Protein AF-A0A956W3Y5-F1 (afdb_monomer_lite)

Secondary structure (DSSP, 8-state):
------PPPP-HHHHHHHHHHHHHHHTT-HHHHHHHHHHHHHHHHHTHHHHHHHHHHS-TTHHHHHHHHHHHHHHHHHTTSS-HHHHHHHHHHHHHHHTTTSTTTHHHHHHHHHHHTT-----

Sequence (123 aa):
MKWFRRKPRITDEIYGRLLTSFGRVVDADPFIAGPAEALAERVESELAAHAEAIDRVMYAGSARYHLKLLAGSWLQAAEGTVPTTTAEVFEEALVWKFEPLARGSSELSHRLSALARGEVRKE

Structure (mmCIF, N/CA/C/O backbone):
data_AF-A0A956W3Y5-F1
#
_entry.id   AF-A0A956W3Y5-F1
#
loop_
_atom_site.group_PDB
_atom_site.id
_atom_site.type_symbol
_atom_site.label_atom_id
_atom_site.label_alt_id
_atom_site.label_comp_id
_atom_site.label_asym_id
_atom_site.label_entity_id
_atom_site.label_seq_id
_atom_site.pdbx_PDB_ins_code
_atom_site.Cartn_x
_atom_site.Cartn_y
_atom_site.Cartn_z
_atom_site.occupancy
_atom_site.B_iso_or_equiv
_atom_site.auth_seq_id
_atom_site.auth_comp_id
_atom_site.auth_asym_id
_atom_site.auth_atom_id
_atom_site.pdbx_PDB_model_num
ATOM 1 N N . MET A 1 1 ? 2.472 30.924 9.099 1.00 33.66 1 MET A N 1
ATOM 2 C CA . MET A 1 1 ? 3.221 30.591 7.865 1.00 33.66 1 MET A CA 1
ATOM 3 C C . MET A 1 1 ? 3.889 29.235 8.060 1.00 33.66 1 MET A C 1
ATOM 5 O O . MET A 1 1 ? 4.881 29.164 8.773 1.00 33.66 1 MET A O 1
ATOM 9 N N . LYS A 1 2 ? 3.316 28.144 7.530 1.00 39.72 2 LYS A N 1
ATOM 10 C CA . LYS A 1 2 ? 3.940 26.810 7.599 1.00 39.72 2 LYS A CA 1
ATOM 11 C C . LYS A 1 2 ? 5.114 26.800 6.622 1.00 39.72 2 LYS A C 1
ATOM 13 O O . LYS A 1 2 ? 4.916 26.688 5.419 1.00 39.72 2 LYS A O 1
ATOM 18 N N . TRP A 1 3 ? 6.314 27.018 7.152 1.00 46.31 3 TRP A N 1
ATOM 19 C CA . TRP A 1 3 ? 7.560 26.916 6.404 1.00 46.31 3 TRP A CA 1
ATOM 20 C C . TRP A 1 3 ? 7.622 25.562 5.707 1.00 46.31 3 TRP A C 1
ATOM 22 O O . TRP A 1 3 ? 7.262 24.546 6.299 1.00 46.31 3 TRP A O 1
ATOM 32 N N . PHE A 1 4 ? 8.052 25.593 4.449 1.00 50.97 4 PHE A N 1
ATOM 33 C CA . PHE A 1 4 ? 8.294 24.466 3.561 1.00 50.97 4 PHE A CA 1
ATOM 34 C C . PHE A 1 4 ? 9.062 23.345 4.271 1.00 50.97 4 PHE A C 1
ATOM 36 O O . PHE A 1 4 ? 10.289 23.264 4.218 1.00 50.97 4 PHE A O 1
ATOM 43 N N . ARG A 1 5 ? 8.335 22.454 4.947 1.00 46.22 5 ARG A N 1
ATOM 44 C CA . ARG A 1 5 ? 8.864 21.188 5.436 1.00 46.22 5 ARG A CA 1
ATOM 45 C C . ARG A 1 5 ? 9.104 20.368 4.173 1.00 46.22 5 ARG A C 1
ATOM 47 O O . ARG A 1 5 ? 8.173 19.769 3.645 1.00 46.22 5 ARG A O 1
ATOM 54 N N . ARG A 1 6 ? 10.323 20.430 3.619 1.00 53.41 6 ARG A N 1
ATOM 55 C CA . ARG A 1 6 ? 10.760 19.491 2.578 1.00 53.41 6 ARG A CA 1
ATOM 56 C C . ARG A 1 6 ? 10.433 18.103 3.116 1.00 53.41 6 ARG A C 1
ATOM 58 O O . ARG A 1 6 ? 10.984 17.724 4.151 1.00 53.41 6 ARG A O 1
ATOM 65 N N . LYS A 1 7 ? 9.498 17.397 2.471 1.00 53.47 7 LYS A N 1
ATOM 66 C CA . LYS A 1 7 ? 9.240 15.994 2.797 1.00 53.47 7 LYS A CA 1
ATOM 67 C C . LYS A 1 7 ? 10.599 15.282 2.741 1.00 53.47 7 LYS A C 1
ATOM 69 O O . LYS A 1 7 ? 11.337 15.512 1.773 1.00 53.47 7 LYS A O 1
ATOM 74 N N . PRO A 1 8 ? 11.004 14.547 3.791 1.00 62.25 8 PRO A N 1
ATOM 75 C CA . PRO A 1 8 ? 12.259 13.814 3.755 1.00 62.25 8 PRO A CA 1
ATOM 76 C C . PRO A 1 8 ? 12.248 12.924 2.512 1.00 62.25 8 PRO A C 1
ATOM 78 O O . PRO A 1 8 ? 11.268 12.232 2.250 1.00 62.25 8 PRO A O 1
ATOM 81 N N . ARG A 1 9 ? 13.305 13.012 1.701 1.00 83.50 9 ARG A N 1
ATOM 82 C CA . ARG A 1 9 ? 13.426 12.208 0.483 1.00 83.50 9 ARG A CA 1
ATOM 83 C C . ARG A 1 9 ? 13.428 10.737 0.898 1.00 83.50 9 ARG A C 1
ATOM 85 O O . ARG A 1 9 ? 14.228 10.374 1.756 1.00 83.50 9 ARG A O 1
ATOM 92 N N . ILE A 1 10 ? 12.553 9.920 0.312 1.00 91.00 10 ILE A N 1
ATOM 93 C CA . ILE A 1 10 ? 12.555 8.474 0.558 1.00 91.00 10 ILE A CA 1
ATOM 94 C C . ILE A 1 10 ? 13.919 7.901 0.139 1.00 91.00 10 ILE A C 1
ATOM 96 O O . ILE A 1 10 ? 14.459 8.252 -0.914 1.00 91.00 10 ILE A O 1
ATOM 100 N N . THR A 1 11 ? 14.483 7.058 1.001 1.00 92.44 11 THR A N 1
ATOM 101 C CA . THR A 1 11 ? 15.729 6.305 0.800 1.00 92.44 11 THR A CA 1
ATOM 102 C C . THR A 1 11 ? 15.470 4.825 1.069 1.00 92.44 11 THR A C 1
ATOM 104 O O . THR A 1 11 ? 14.476 4.494 1.718 1.00 92.44 11 THR A O 1
ATOM 107 N N . ASP A 1 12 ? 16.376 3.933 0.653 1.00 91.75 12 ASP A N 1
ATOM 108 C CA . ASP A 1 12 ? 16.258 2.500 0.969 1.00 91.75 12 ASP A CA 1
ATOM 109 C C . ASP A 1 12 ? 16.189 2.239 2.485 1.00 91.75 12 ASP A C 1
ATOM 111 O O . ASP A 1 12 ? 15.444 1.369 2.928 1.00 91.75 12 ASP A O 1
ATOM 115 N N . GLU A 1 13 ? 16.903 3.025 3.299 1.00 93.56 13 GLU A N 1
ATOM 116 C CA . GLU A 1 13 ? 16.853 2.922 4.764 1.00 93.56 13 GLU A CA 1
ATOM 117 C C . GLU A 1 13 ? 15.474 3.304 5.320 1.00 93.56 13 GLU A C 1
ATOM 119 O O . GLU A 1 13 ? 14.914 2.581 6.148 1.00 93.56 13 GLU A O 1
ATOM 124 N N . ILE A 1 14 ? 14.905 4.427 4.863 1.00 92.62 14 ILE A N 1
ATOM 125 C CA . ILE A 1 14 ? 13.564 4.868 5.277 1.00 92.62 14 ILE A CA 1
ATOM 126 C C . ILE A 1 14 ? 12.524 3.840 4.832 1.00 92.62 14 ILE A C 1
ATOM 128 O O . ILE A 1 14 ? 11.679 3.439 5.629 1.00 92.62 14 ILE A O 1
ATOM 132 N N . TYR A 1 15 ? 12.625 3.373 3.590 1.00 93.62 15 TYR A N 1
ATOM 133 C CA . TYR A 1 15 ? 11.749 2.354 3.035 1.00 93.62 15 TYR A CA 1
ATOM 134 C C . TYR A 1 15 ? 11.802 1.055 3.849 1.00 93.62 15 TYR A C 1
ATOM 136 O O . TYR A 1 15 ? 10.772 0.585 4.327 1.00 93.62 15 TYR A O 1
ATOM 144 N N . GLY A 1 16 ? 12.997 0.519 4.112 1.00 94.06 16 GLY A N 1
ATOM 145 C CA . GLY A 1 16 ? 13.169 -0.698 4.909 1.00 94.06 16 GLY A CA 1
ATOM 146 C C . GLY A 1 16 ? 12.626 -0.567 6.337 1.00 94.06 16 GLY A C 1
ATOM 147 O O . GLY A 1 16 ? 12.028 -1.509 6.868 1.00 94.06 16 GLY A O 1
ATOM 148 N N . ARG A 1 17 ? 12.760 0.616 6.956 1.00 93.75 17 ARG A N 1
ATOM 149 C CA . ARG A 1 17 ? 12.148 0.902 8.265 1.00 93.75 17 ARG A CA 1
ATOM 150 C C . ARG A 1 17 ? 10.626 0.911 8.209 1.00 93.75 17 ARG A C 1
ATOM 152 O O . ARG A 1 17 ? 10.011 0.350 9.116 1.00 93.75 17 ARG A O 1
ATOM 159 N N . LEU A 1 18 ? 10.025 1.510 7.180 1.00 92.31 18 LEU A N 1
ATOM 160 C CA . LEU A 1 18 ? 8.571 1.493 6.985 1.00 92.31 18 LEU A CA 1
ATOM 161 C C . LEU A 1 18 ? 8.060 0.056 6.836 1.00 92.31 18 LEU A C 1
ATOM 163 O O . LEU A 1 18 ? 7.169 -0.336 7.585 1.00 92.31 18 LEU A O 1
ATOM 167 N N . LEU A 1 19 ? 8.691 -0.757 5.979 1.00 93.75 19 LEU A N 1
ATOM 168 C CA . LEU A 1 19 ? 8.325 -2.168 5.806 1.00 93.75 19 LEU A CA 1
ATOM 169 C C . LEU A 1 19 ? 8.404 -2.960 7.106 1.00 93.75 19 LEU A C 1
ATOM 171 O O . LEU A 1 19 ? 7.491 -3.707 7.432 1.00 93.75 19 LEU A O 1
ATOM 175 N N . THR A 1 20 ? 9.483 -2.785 7.868 1.00 92.38 20 THR A N 1
ATOM 176 C CA . THR A 1 20 ? 9.676 -3.533 9.117 1.00 92.38 20 THR A CA 1
ATOM 177 C C . THR A 1 20 ? 8.673 -3.100 10.184 1.00 92.38 20 THR A C 1
ATOM 179 O O . THR A 1 20 ? 8.143 -3.935 10.916 1.00 92.38 20 THR A O 1
ATOM 182 N N . SER A 1 21 ? 8.424 -1.793 10.293 1.00 88.50 21 SER A N 1
ATOM 183 C CA . SER A 1 21 ? 7.552 -1.239 11.332 1.00 88.50 21 SER A CA 1
ATOM 184 C C . SER A 1 21 ? 6.097 -1.605 11.064 1.00 88.50 21 SER A C 1
ATOM 186 O O . SER A 1 21 ? 5.426 -2.105 11.960 1.00 88.50 21 SER A O 1
ATOM 188 N N . PHE A 1 22 ? 5.634 -1.429 9.824 1.00 88.25 22 PHE A N 1
ATOM 189 C CA . PHE A 1 22 ? 4.284 -1.824 9.442 1.00 88.25 22 PHE A CA 1
ATOM 190 C C . PHE A 1 22 ? 4.119 -3.334 9.363 1.00 88.25 22 PHE A C 1
ATOM 192 O O . PHE A 1 22 ? 3.106 -3.817 9.841 1.00 88.25 22 PHE A O 1
ATOM 199 N N . GLY A 1 23 ? 5.106 -4.086 8.867 1.00 86.19 23 GLY A N 1
ATOM 200 C CA . GLY A 1 23 ? 5.054 -5.551 8.843 1.00 86.19 23 GLY A CA 1
ATOM 201 C C . GLY A 1 23 ? 4.778 -6.140 10.221 1.00 86.19 23 GLY A C 1
ATOM 202 O O . GLY A 1 23 ? 3.834 -6.901 10.391 1.00 86.19 23 GLY A O 1
ATOM 203 N N . ARG A 1 24 ? 5.510 -5.689 11.250 1.00 89.50 24 ARG A N 1
ATOM 204 C CA . ARG A 1 24 ? 5.284 -6.152 12.630 1.00 89.50 24 ARG A CA 1
ATOM 205 C C . ARG A 1 24 ? 3.882 -5.868 13.158 1.00 89.50 24 ARG A C 1
ATOM 207 O O . ARG A 1 24 ? 3.386 -6.660 13.945 1.00 89.50 24 ARG A O 1
ATOM 214 N N . VAL A 1 25 ? 3.289 -4.732 12.798 1.00 87.69 25 VAL A N 1
ATOM 215 C CA . VAL A 1 25 ? 1.978 -4.330 13.327 1.00 87.69 25 VAL A CA 1
ATOM 216 C C . VAL A 1 25 ? 0.849 -4.969 12.526 1.00 87.69 25 VAL A C 1
ATOM 218 O O . VAL A 1 25 ? -0.052 -5.562 13.106 1.00 87.69 25 VAL A O 1
ATOM 221 N N . VAL A 1 26 ? 0.929 -4.895 11.197 1.00 89.06 26 VAL A N 1
ATOM 222 C CA . VAL A 1 26 ? -0.078 -5.433 10.277 1.00 89.06 26 VAL A CA 1
ATOM 223 C C . VAL A 1 26 ? -0.192 -6.944 10.420 1.00 89.06 26 VAL A C 1
ATOM 225 O O . VAL A 1 26 ? -1.307 -7.442 10.473 1.00 89.06 26 VAL A O 1
ATOM 228 N N . ASP A 1 27 ? 0.922 -7.672 10.531 1.00 90.31 27 ASP A N 1
ATOM 229 C CA . ASP A 1 27 ? 0.877 -9.134 10.651 1.00 90.31 27 ASP A CA 1
ATOM 230 C C . ASP A 1 27 ? 0.494 -9.620 12.059 1.00 90.31 27 ASP A C 1
ATOM 232 O O . ASP A 1 27 ? 0.102 -10.775 12.219 1.00 90.31 27 ASP A O 1
ATOM 236 N N . ALA A 1 28 ? 0.602 -8.766 13.083 1.00 90.31 28 ALA A N 1
ATOM 237 C CA . ALA A 1 28 ? 0.278 -9.134 14.461 1.00 90.31 28 ALA A CA 1
ATOM 238 C C . ALA A 1 28 ? -1.219 -9.038 14.787 1.00 90.31 28 ALA A C 1
ATOM 240 O O . ALA A 1 28 ? -1.673 -9.727 15.700 1.00 90.31 28 ALA A O 1
ATOM 241 N N . ASP A 1 29 ? -1.975 -8.202 14.070 1.00 91.06 29 ASP A N 1
ATOM 242 C CA . ASP A 1 29 ? -3.411 -8.019 14.284 1.00 91.06 29 ASP A CA 1
ATOM 243 C C . ASP A 1 29 ? -4.229 -8.711 13.176 1.00 91.06 29 ASP A C 1
ATOM 245 O O . ASP A 1 29 ? -4.268 -8.213 12.048 1.00 91.06 29 ASP A O 1
ATOM 249 N N . PRO A 1 30 ? -4.929 -9.829 13.461 1.00 91.44 30 PRO A N 1
ATOM 250 C CA . PRO A 1 30 ? -5.754 -10.525 12.473 1.00 91.44 30 PRO A CA 1
ATOM 251 C C . PRO A 1 30 ? -6.872 -9.669 11.863 1.00 91.44 30 PRO A C 1
ATOM 253 O O . PRO A 1 30 ? -7.258 -9.912 10.716 1.00 91.44 30 PRO A O 1
ATOM 256 N N . PHE A 1 31 ? -7.383 -8.675 12.598 1.00 91.62 31 PHE A N 1
ATOM 257 C CA . PHE A 1 31 ? -8.426 -7.766 12.113 1.00 91.62 31 PHE A CA 1
ATOM 258 C C . PHE A 1 31 ? -7.886 -6.738 11.118 1.00 91.62 31 PHE A C 1
ATOM 260 O O . PHE A 1 31 ? -8.657 -6.202 10.328 1.00 91.62 31 PHE A O 1
ATOM 267 N N . ILE A 1 32 ? -6.568 -6.530 11.089 1.00 94.56 32 ILE A N 1
ATOM 268 C CA . ILE A 1 32 ? -5.890 -5.730 10.069 1.00 94.56 32 ILE A CA 1
ATOM 269 C C . ILE A 1 32 ? -5.341 -6.631 8.961 1.00 94.56 32 ILE A C 1
ATOM 271 O O . ILE A 1 32 ? -5.576 -6.363 7.784 1.00 94.56 32 ILE A O 1
ATOM 275 N N . ALA A 1 33 ? -4.649 -7.717 9.315 1.00 94.88 33 ALA A N 1
ATOM 276 C CA . ALA A 1 33 ? -3.956 -8.599 8.380 1.00 94.88 33 ALA A CA 1
ATOM 277 C C . ALA A 1 33 ? -4.887 -9.179 7.308 1.00 94.88 33 ALA A C 1
ATOM 279 O O . ALA A 1 33 ? -4.550 -9.143 6.127 1.00 94.88 33 ALA A O 1
ATOM 280 N N . GLY A 1 34 ? -6.048 -9.708 7.714 1.00 96.56 34 GLY A N 1
ATOM 281 C CA . GLY A 1 34 ? -7.002 -10.345 6.804 1.00 96.56 34 GLY A CA 1
ATOM 282 C C . GLY A 1 34 ? -7.594 -9.366 5.784 1.00 96.56 34 GLY A C 1
ATOM 283 O O . GLY A 1 34 ? -7.465 -9.597 4.581 1.00 96.56 34 GLY A O 1
ATOM 284 N N . PRO A 1 35 ? -8.205 -8.249 6.222 1.00 96.56 35 PRO A N 1
ATOM 285 C CA . PRO A 1 35 ? -8.725 -7.236 5.304 1.00 96.56 35 PRO A CA 1
ATOM 286 C C . PRO A 1 35 ? -7.643 -6.586 4.434 1.00 96.56 35 PRO A C 1
ATOM 288 O O . PRO A 1 35 ? -7.889 -6.313 3.259 1.00 96.56 35 PRO A O 1
ATOM 291 N N . ALA A 1 36 ? -6.440 -6.373 4.978 1.00 97.62 36 ALA A N 1
ATOM 292 C CA . ALA A 1 36 ? -5.310 -5.849 4.218 1.00 97.62 36 ALA A CA 1
ATOM 293 C C . ALA A 1 36 ? -4.879 -6.800 3.093 1.00 97.62 36 ALA A C 1
ATOM 295 O O . ALA A 1 36 ? -4.633 -6.347 1.976 1.00 97.62 36 ALA A O 1
ATOM 296 N N . GLU A 1 37 ? -4.829 -8.106 3.373 1.00 98.19 37 GLU A N 1
ATOM 297 C CA . GLU A 1 37 ? -4.532 -9.137 2.375 1.00 98.19 37 GLU A CA 1
ATOM 298 C C . GLU A 1 37 ? -5.593 -9.141 1.275 1.00 98.19 37 GLU A C 1
ATOM 300 O O . GLU A 1 37 ? -5.259 -9.009 0.102 1.00 98.19 37 GLU A O 1
ATOM 305 N N . ALA A 1 38 ? -6.875 -9.187 1.646 1.00 98.00 38 ALA A N 1
ATOM 306 C CA . ALA A 1 38 ? -7.973 -9.207 0.682 1.00 98.00 38 ALA A CA 1
ATOM 307 C C . ALA A 1 38 ? -7.964 -7.975 -0.242 1.00 98.00 38 ALA A C 1
ATOM 309 O O . ALA A 1 38 ? -8.236 -8.077 -1.442 1.00 98.00 38 ALA A O 1
ATOM 310 N N . LEU A 1 39 ? -7.630 -6.796 0.297 1.00 97.81 39 LEU A N 1
ATOM 311 C CA . LEU A 1 39 ? -7.503 -5.584 -0.506 1.00 97.81 39 LEU A CA 1
ATOM 312 C C . LEU A 1 39 ? -6.285 -5.637 -1.440 1.00 97.81 39 LEU A C 1
ATOM 314 O O . LEU A 1 39 ? -6.389 -5.240 -2.603 1.00 97.81 39 LEU A O 1
ATOM 318 N N . ALA A 1 40 ? -5.149 -6.138 -0.954 1.00 98.38 40 ALA A N 1
ATOM 319 C CA . ALA A 1 40 ? -3.946 -6.307 -1.760 1.00 98.38 40 ALA A CA 1
ATOM 320 C C . ALA A 1 40 ? -4.162 -7.303 -2.908 1.00 98.38 40 ALA A C 1
ATOM 322 O O . ALA A 1 40 ? -3.825 -6.987 -4.047 1.00 98.38 40 ALA A O 1
ATOM 323 N N . GLU A 1 41 ? -4.788 -8.451 -2.636 1.00 98.50 41 GLU A N 1
ATOM 324 C CA . GLU A 1 41 ? -5.149 -9.459 -3.642 1.00 98.50 41 GLU A CA 1
ATOM 325 C C . GLU A 1 41 ? -6.077 -8.885 -4.712 1.00 98.50 41 GLU A C 1
ATOM 327 O O . GLU A 1 41 ? -5.878 -9.114 -5.907 1.00 98.50 41 GLU A O 1
ATOM 332 N N . ARG A 1 42 ? -7.067 -8.079 -4.308 1.00 98.19 42 ARG A N 1
ATOM 333 C CA . ARG A 1 42 ? -7.943 -7.395 -5.260 1.00 98.19 42 ARG A CA 1
ATOM 334 C C . ARG A 1 42 ? -7.144 -6.499 -6.204 1.00 98.19 42 ARG A C 1
ATOM 336 O O . ARG A 1 42 ? -7.312 -6.605 -7.415 1.00 98.19 42 ARG A O 1
ATOM 343 N N . VAL A 1 43 ? -6.289 -5.626 -5.675 1.00 98.25 43 VAL A N 1
ATOM 344 C CA . VAL A 1 43 ? -5.504 -4.685 -6.494 1.00 98.25 43 VAL A CA 1
ATOM 345 C C . VAL A 1 43 ? -4.517 -5.418 -7.393 1.00 98.25 43 VAL A C 1
ATOM 347 O O . VAL A 1 43 ? -4.388 -5.074 -8.567 1.00 98.25 43 VAL A O 1
ATOM 350 N N . GLU A 1 44 ? -3.856 -6.446 -6.867 1.00 98.19 44 GLU A N 1
ATOM 351 C CA . GLU A 1 44 ? -2.987 -7.313 -7.653 1.00 98.19 44 GLU A CA 1
ATOM 352 C C . GLU A 1 44 ? -3.757 -7.945 -8.817 1.00 98.19 44 GLU A C 1
ATOM 354 O O . GLU A 1 44 ? -3.278 -7.901 -9.944 1.00 98.19 44 GLU A O 1
ATOM 359 N N . SER A 1 45 ? -4.973 -8.450 -8.588 1.00 97.94 45 SER A N 1
ATOM 360 C CA . SER A 1 45 ? -5.796 -9.027 -9.658 1.00 97.94 45 SER A CA 1
ATOM 361 C C . SER A 1 45 ? -6.232 -7.996 -10.710 1.00 97.94 45 SER A C 1
ATOM 363 O O . SER A 1 45 ? -6.237 -8.302 -11.901 1.00 97.94 45 SER A O 1
ATOM 365 N N . GLU A 1 46 ? -6.546 -6.760 -10.298 1.00 98.06 46 GLU A N 1
ATOM 366 C CA . GLU A 1 46 ? -6.927 -5.664 -11.203 1.00 98.06 46 GLU A CA 1
ATOM 367 C C . GLU A 1 46 ? -5.743 -5.208 -12.080 1.00 98.06 46 GLU A C 1
ATOM 369 O O . GLU A 1 46 ? -5.940 -4.736 -13.201 1.00 98.06 46 GLU A O 1
ATOM 374 N N . LEU A 1 47 ? -4.509 -5.351 -11.586 1.00 97.62 47 LEU A N 1
ATOM 375 C CA . LEU A 1 47 ? -3.287 -4.822 -12.199 1.00 97.62 47 LEU A CA 1
ATOM 376 C C . LEU A 1 47 ? -2.183 -5.889 -12.316 1.00 97.62 47 LEU A C 1
ATOM 378 O O . LEU A 1 47 ? -0.998 -5.571 -12.178 1.00 97.62 47 LEU A O 1
ATOM 382 N N . ALA A 1 48 ? -2.559 -7.136 -12.618 1.00 97.81 48 ALA A N 1
ATOM 383 C CA . ALA A 1 48 ? -1.678 -8.309 -12.544 1.00 97.81 48 ALA A CA 1
ATOM 384 C C . ALA A 1 48 ? -0.348 -8.129 -13.289 1.00 97.81 48 ALA A C 1
ATOM 386 O O . ALA A 1 48 ? 0.714 -8.408 -12.743 1.00 97.81 48 ALA A O 1
ATOM 387 N N . ALA A 1 49 ? -0.378 -7.553 -14.494 1.00 97.56 49 ALA A N 1
ATOM 388 C CA . ALA A 1 49 ? 0.830 -7.314 -15.285 1.00 97.56 49 ALA A CA 1
ATOM 389 C C . ALA A 1 49 ? 1.864 -6.419 -14.570 1.00 97.56 49 ALA A C 1
ATOM 391 O O . ALA A 1 49 ? 3.070 -6.630 -14.719 1.00 97.56 49 ALA A O 1
ATOM 392 N N . HIS A 1 50 ? 1.410 -5.431 -13.789 1.00 97.62 50 HIS A N 1
ATOM 393 C CA . HIS A 1 50 ? 2.295 -4.565 -13.008 1.00 97.62 50 HIS A CA 1
ATOM 394 C C . HIS A 1 50 ? 2.867 -5.315 -11.805 1.00 97.62 50 HIS A C 1
ATOM 396 O O . HIS A 1 50 ? 4.064 -5.215 -11.544 1.00 97.62 50 HIS A O 1
ATOM 402 N N . ALA A 1 51 ? 2.036 -6.089 -11.103 1.00 97.75 51 ALA A N 1
ATOM 403 C CA . ALA A 1 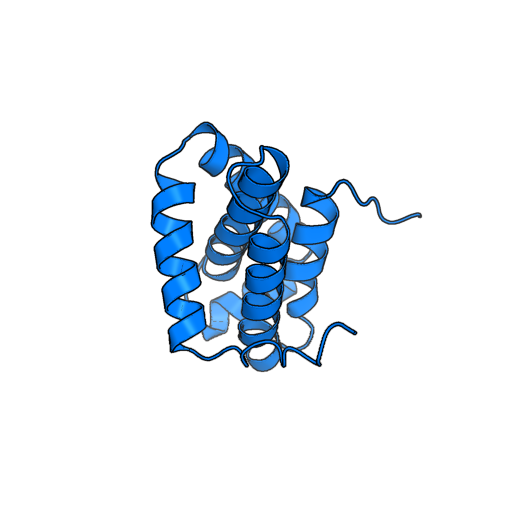51 ? 2.472 -6.885 -9.961 1.00 97.75 51 ALA A CA 1
ATOM 404 C C . ALA A 1 51 ? 3.504 -7.948 -10.371 1.00 97.75 51 ALA A C 1
ATOM 406 O O . ALA A 1 51 ? 4.584 -8.022 -9.789 1.00 97.75 51 ALA A O 1
ATOM 407 N N . GLU A 1 52 ? 3.239 -8.680 -11.455 1.00 98.00 52 GLU A N 1
ATOM 408 C CA . GLU A 1 52 ? 4.176 -9.650 -12.027 1.00 98.00 52 GLU A CA 1
ATOM 409 C C . GLU A 1 52 ? 5.500 -9.002 -12.450 1.00 98.00 52 GLU A C 1
ATOM 411 O O . GLU A 1 52 ? 6.566 -9.603 -12.313 1.00 98.00 52 GLU A O 1
ATOM 416 N N . ALA A 1 53 ? 5.462 -7.779 -12.987 1.00 97.69 53 ALA A N 1
ATOM 417 C CA . ALA A 1 53 ? 6.675 -7.067 -13.369 1.00 97.69 53 ALA A CA 1
ATOM 418 C C . ALA A 1 53 ? 7.553 -6.733 -12.156 1.00 97.69 53 ALA A C 1
ATOM 420 O O . ALA A 1 53 ? 8.771 -6.884 -12.244 1.00 97.69 53 ALA A O 1
ATOM 421 N N . ILE A 1 54 ? 6.948 -6.340 -11.033 1.00 98.12 54 ILE A N 1
ATOM 422 C CA . ILE A 1 54 ? 7.660 -6.118 -9.770 1.00 98.12 54 ILE A CA 1
ATOM 423 C C . ILE A 1 54 ? 8.242 -7.432 -9.240 1.00 98.12 54 ILE A C 1
ATOM 425 O O . ILE A 1 54 ? 9.438 -7.499 -8.947 1.00 98.12 54 ILE A O 1
ATOM 429 N N . ASP A 1 55 ? 7.439 -8.493 -9.199 1.00 98.00 55 ASP A N 1
ATOM 430 C CA . ASP A 1 55 ? 7.856 -9.800 -8.682 1.00 98.00 55 ASP A CA 1
ATOM 431 C C . ASP A 1 55 ? 9.005 -10.426 -9.473 1.00 98.00 55 ASP A C 1
ATOM 433 O O . ASP A 1 55 ? 9.893 -11.044 -8.885 1.00 98.00 55 ASP A O 1
ATOM 437 N N . ARG A 1 56 ? 9.041 -10.221 -10.798 1.00 97.44 56 ARG A N 1
ATOM 438 C CA . ARG A 1 56 ? 10.158 -10.663 -11.651 1.00 97.44 56 ARG A CA 1
ATOM 439 C C . ARG A 1 56 ? 11.491 -10.010 -11.286 1.00 97.44 56 ARG A C 1
ATOM 441 O O . ARG A 1 56 ? 12.533 -10.619 -11.508 1.00 97.44 56 ARG A O 1
ATOM 448 N N . VAL A 1 57 ? 11.467 -8.772 -10.794 1.00 96.69 57 VAL A N 1
ATOM 449 C CA . VAL A 1 57 ? 12.679 -8.007 -10.454 1.00 96.69 57 VAL A CA 1
ATOM 450 C C . VAL A 1 57 ? 13.070 -8.203 -8.989 1.00 96.69 57 VAL A C 1
ATOM 452 O O . VAL A 1 57 ? 14.253 -8.160 -8.655 1.00 96.69 57 VAL A O 1
ATOM 455 N N . MET A 1 58 ? 12.085 -8.407 -8.116 1.00 95.69 58 MET A N 1
ATOM 456 C CA . MET A 1 58 ? 12.282 -8.618 -6.686 1.00 95.69 58 MET A CA 1
ATOM 457 C C . MET A 1 58 ? 12.212 -10.111 -6.333 1.00 95.69 58 MET A C 1
ATOM 459 O O . MET A 1 58 ? 13.160 -10.854 -6.578 1.00 95.69 58 MET A O 1
ATOM 463 N N . TYR A 1 59 ? 11.116 -10.542 -5.708 1.00 95.31 59 TYR A N 1
ATOM 464 C CA . TYR A 1 59 ? 10.847 -11.926 -5.332 1.00 95.31 59 TYR A CA 1
ATOM 465 C C . TYR A 1 59 ? 9.366 -12.235 -5.566 1.00 95.31 59 TYR A C 1
ATOM 467 O O . TYR A 1 59 ? 8.531 -11.332 -5.566 1.00 95.31 59 TYR A O 1
ATOM 475 N N . ALA A 1 60 ? 9.028 -13.511 -5.750 1.00 96.31 60 ALA A N 1
ATOM 476 C CA . ALA A 1 60 ? 7.643 -13.924 -5.967 1.00 96.31 60 ALA A CA 1
ATOM 477 C C . ALA A 1 60 ? 6.745 -13.525 -4.779 1.00 96.31 60 ALA A C 1
ATOM 479 O O . ALA A 1 60 ? 7.079 -13.812 -3.628 1.00 96.31 60 ALA A O 1
ATOM 480 N N . GLY A 1 61 ? 5.616 -12.870 -5.059 1.00 96.81 61 GLY A N 1
ATOM 481 C CA . GLY A 1 61 ? 4.682 -12.348 -4.061 1.00 96.81 61 GLY A CA 1
ATOM 482 C C . GLY A 1 61 ? 5.110 -11.022 -3.422 1.00 96.81 61 GLY A C 1
ATOM 483 O O . GLY A 1 61 ? 4.465 -10.558 -2.478 1.00 96.81 61 GLY A O 1
ATOM 484 N N . SER A 1 62 ? 6.190 -10.393 -3.896 1.00 97.12 62 SER A N 1
ATOM 485 C CA . SER A 1 62 ? 6.665 -9.120 -3.354 1.00 97.12 62 SER A CA 1
ATOM 486 C C . SER A 1 62 ? 5.639 -8.005 -3.532 1.00 97.12 62 SER A C 1
ATOM 488 O O . SER A 1 62 ? 5.357 -7.301 -2.564 1.00 97.12 62 SER A O 1
ATOM 490 N N . ALA A 1 63 ? 5.033 -7.862 -4.711 1.00 98.00 63 ALA A N 1
ATOM 491 C CA . ALA A 1 63 ? 4.052 -6.824 -4.987 1.00 98.00 63 ALA A CA 1
ATOM 492 C C . ALA A 1 63 ? 2.888 -6.908 -3.996 1.00 98.00 63 ALA A C 1
ATOM 494 O O . ALA A 1 63 ? 2.609 -5.936 -3.290 1.00 98.00 63 ALA A O 1
ATOM 495 N N . ARG A 1 64 ? 2.287 -8.096 -3.863 1.00 98.31 64 ARG A N 1
ATOM 496 C CA . ARG A 1 64 ? 1.193 -8.348 -2.920 1.00 98.31 64 ARG A CA 1
ATOM 497 C C . ARG A 1 64 ? 1.588 -8.044 -1.481 1.00 98.31 64 ARG A C 1
ATOM 499 O O . ARG A 1 64 ? 0.870 -7.315 -0.805 1.00 98.31 64 ARG A O 1
ATOM 506 N N . TYR A 1 65 ? 2.736 -8.541 -1.021 1.00 97.81 65 TYR A N 1
ATOM 507 C CA . TYR A 1 65 ? 3.182 -8.313 0.355 1.00 97.81 65 TYR A CA 1
ATOM 508 C C . TYR A 1 65 ? 3.309 -6.820 0.675 1.00 97.81 65 TYR A C 1
ATOM 510 O O . TYR A 1 65 ? 2.811 -6.345 1.692 1.00 97.81 65 TYR A O 1
ATOM 518 N N . HIS A 1 66 ? 3.928 -6.044 -0.211 1.00 98.19 66 HIS A N 1
ATOM 519 C CA . HIS A 1 66 ? 4.088 -4.612 0.014 1.00 98.19 66 HIS A CA 1
ATOM 520 C C . HIS A 1 66 ? 2.752 -3.858 -0.057 1.00 98.19 66 HIS A C 1
ATOM 522 O O . HIS A 1 66 ? 2.518 -2.943 0.734 1.00 98.19 66 HIS A O 1
ATOM 528 N N . LEU A 1 67 ? 1.855 -4.272 -0.956 1.00 98.44 67 LEU A N 1
ATOM 529 C CA . LEU A 1 67 ? 0.492 -3.749 -1.040 1.00 98.44 67 LEU A CA 1
ATOM 530 C C . LEU A 1 67 ? -0.318 -4.048 0.225 1.00 98.44 67 LEU A C 1
ATOM 532 O O . LEU A 1 67 ? -1.002 -3.157 0.725 1.00 98.44 67 LEU A O 1
ATOM 536 N N . LYS A 1 68 ? -0.179 -5.244 0.801 1.00 98.25 68 LYS A N 1
ATOM 537 C CA . LYS A 1 68 ? -0.785 -5.609 2.087 1.00 98.25 68 LYS A CA 1
ATOM 538 C C . LYS A 1 68 ? -0.337 -4.658 3.193 1.00 98.25 68 LYS A C 1
ATOM 540 O O . LYS A 1 68 ? -1.163 -4.167 3.958 1.00 98.25 68 LYS A O 1
ATOM 545 N N . LEU A 1 69 ? 0.956 -4.340 3.268 1.00 97.81 69 LEU A N 1
ATOM 546 C CA . LEU A 1 69 ? 1.454 -3.407 4.282 1.00 97.81 69 LEU A CA 1
ATOM 547 C C . LEU A 1 69 ? 0.895 -1.989 4.094 1.00 97.81 69 LEU A C 1
ATOM 549 O O . LEU A 1 69 ? 0.535 -1.340 5.079 1.00 97.81 69 LEU A O 1
ATOM 553 N N . LEU A 1 70 ? 0.765 -1.523 2.847 1.00 97.94 70 LEU A N 1
ATOM 554 C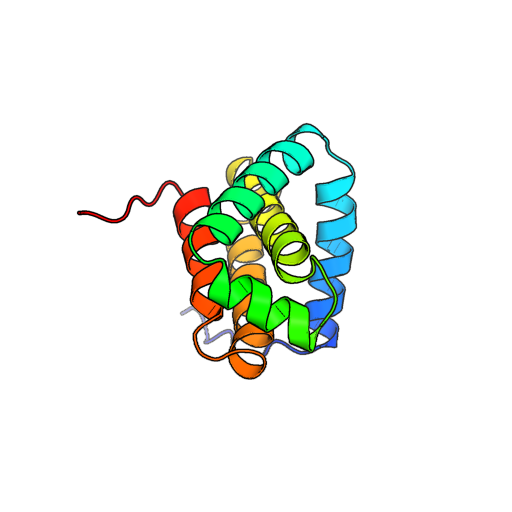 CA . LEU A 1 70 ? 0.109 -0.248 2.554 1.00 97.94 70 LEU A CA 1
ATOM 555 C C . LEU A 1 70 ? -1.368 -0.269 2.958 1.00 97.94 70 LEU A C 1
ATOM 557 O O . LEU A 1 70 ? -1.818 0.654 3.637 1.00 97.94 70 LEU A O 1
ATOM 561 N N . ALA A 1 71 ? -2.103 -1.327 2.613 1.00 97.88 71 ALA A N 1
ATOM 562 C CA . ALA A 1 71 ? -3.496 -1.500 3.019 1.00 97.88 71 ALA A CA 1
ATOM 563 C C . ALA A 1 71 ? -3.644 -1.473 4.540 1.00 97.88 71 ALA A C 1
ATOM 565 O O . ALA A 1 71 ? -4.451 -0.710 5.066 1.00 97.88 71 ALA A O 1
ATOM 566 N N . GLY A 1 72 ? -2.804 -2.220 5.255 1.00 97.06 72 GLY A N 1
ATOM 567 C CA . GLY A 1 72 ? -2.796 -2.225 6.712 1.00 97.06 72 GLY A CA 1
ATOM 568 C C . GLY A 1 72 ? -2.480 -0.853 7.318 1.00 97.06 72 GLY A C 1
ATOM 569 O O . GLY A 1 72 ? -3.041 -0.501 8.353 1.00 97.06 72 GLY A O 1
ATOM 570 N N . SER A 1 73 ? -1.639 -0.038 6.670 1.00 96.50 73 SER A N 1
ATOM 571 C CA . SER A 1 73 ? -1.386 1.339 7.119 1.00 96.50 73 SER A CA 1
ATOM 572 C C . SER A 1 73 ? -2.604 2.257 6.948 1.00 96.50 73 SER A C 1
ATOM 574 O O . SER A 1 73 ? -2.874 3.077 7.825 1.00 96.50 73 SER A O 1
ATOM 576 N N . TRP A 1 74 ? -3.376 2.088 5.869 1.00 97.38 74 TRP A N 1
ATOM 577 C CA . TRP A 1 74 ? -4.622 2.828 5.653 1.00 97.38 74 TRP A CA 1
ATOM 578 C C . TRP A 1 74 ? -5.733 2.398 6.606 1.00 97.38 74 TRP A C 1
ATOM 580 O O . TRP A 1 74 ? -6.436 3.259 7.126 1.00 97.38 74 TRP A O 1
ATOM 590 N N . LEU A 1 75 ? -5.865 1.098 6.877 1.00 96.00 75 LEU A N 1
ATOM 591 C CA . LEU A 1 75 ? -6.834 0.581 7.847 1.00 96.00 75 LEU A CA 1
ATOM 592 C C . LEU A 1 75 ? -6.551 1.131 9.250 1.00 96.00 75 LEU A C 1
ATOM 594 O O . LEU A 1 75 ? -7.435 1.714 9.872 1.00 96.00 75 LEU A O 1
ATOM 598 N N . GLN A 1 76 ? -5.292 1.083 9.695 1.00 94.69 76 GLN A N 1
ATOM 599 C CA . GLN A 1 76 ? -4.893 1.697 10.966 1.00 94.69 76 GLN A CA 1
ATOM 600 C C . GLN A 1 76 ? -5.133 3.211 10.999 1.00 94.69 76 GLN A C 1
ATOM 602 O O . GLN A 1 76 ? -5.437 3.766 12.055 1.00 94.69 76 GLN A O 1
ATOM 607 N N . ALA A 1 77 ? -4.986 3.899 9.863 1.00 95.12 77 ALA A N 1
ATOM 608 C CA . ALA A 1 77 ? -5.291 5.321 9.778 1.00 95.12 77 ALA A CA 1
ATOM 609 C C . ALA A 1 77 ? -6.798 5.600 9.878 1.00 95.12 77 ALA A C 1
ATOM 611 O O . ALA A 1 77 ? -7.195 6.560 10.536 1.00 95.12 77 ALA A O 1
ATOM 612 N N . ALA A 1 78 ? -7.636 4.761 9.263 1.00 93.88 78 ALA A N 1
ATOM 613 C CA . ALA A 1 78 ? -9.091 4.863 9.341 1.00 93.88 78 ALA A CA 1
ATOM 614 C C . ALA A 1 78 ? -9.614 4.628 10.769 1.00 93.88 78 ALA A C 1
ATOM 616 O O . ALA A 1 78 ? -10.567 5.279 11.192 1.00 93.88 78 ALA A O 1
ATOM 617 N N . GLU A 1 79 ? -8.950 3.758 11.529 1.00 92.50 79 GLU A N 1
ATOM 618 C CA . GLU A 1 79 ? -9.252 3.495 12.942 1.00 92.50 79 GLU A CA 1
ATOM 619 C C . GLU A 1 79 ? -8.673 4.548 13.902 1.00 92.50 79 GLU A C 1
ATOM 621 O O . GLU A 1 79 ? -8.963 4.535 15.097 1.00 92.50 79 GLU A O 1
ATOM 626 N N . GLY A 1 80 ? -7.861 5.485 13.401 1.00 91.44 80 GLY A N 1
ATOM 627 C CA . GLY A 1 80 ? -7.218 6.523 14.210 1.00 91.44 80 GLY A CA 1
ATOM 628 C C . GLY A 1 80 ? -6.000 6.046 15.011 1.00 91.44 80 GLY A C 1
ATOM 629 O O . GLY A 1 80 ? -5.453 6.821 15.797 1.00 91.44 80 GLY A O 1
ATOM 630 N N . THR A 1 81 ? -5.541 4.810 14.796 1.00 91.62 81 THR A N 1
ATOM 631 C CA . THR A 1 81 ? -4.352 4.227 15.442 1.00 91.62 81 THR A CA 1
ATOM 632 C C . THR A 1 81 ? -3.064 4.914 14.984 1.00 91.62 81 THR A C 1
ATOM 634 O O . THR A 1 81 ? -2.131 5.092 15.769 1.00 91.62 81 THR A O 1
ATOM 637 N N . VAL A 1 82 ? -3.016 5.358 13.724 1.00 90.88 82 VAL A N 1
ATOM 638 C CA . VAL A 1 82 ? -1.931 6.192 13.185 1.00 90.88 82 VAL A CA 1
ATOM 639 C C . VAL A 1 82 ? -2.493 7.408 12.443 1.00 90.88 82 VAL A C 1
ATOM 641 O O . VAL A 1 82 ? -3.603 7.356 11.919 1.00 90.88 82 VAL A O 1
ATOM 644 N N . PRO A 1 83 ? -1.744 8.519 12.329 1.00 94.19 83 PRO A N 1
ATOM 645 C CA . PRO A 1 83 ? -2.159 9.632 11.479 1.00 94.19 83 PRO A CA 1
ATOM 646 C C . PRO A 1 83 ? -2.261 9.216 10.007 1.00 94.19 83 PRO A C 1
ATOM 648 O O . PRO A 1 83 ? -1.380 8.508 9.516 1.00 94.19 83 PRO A O 1
ATOM 651 N N .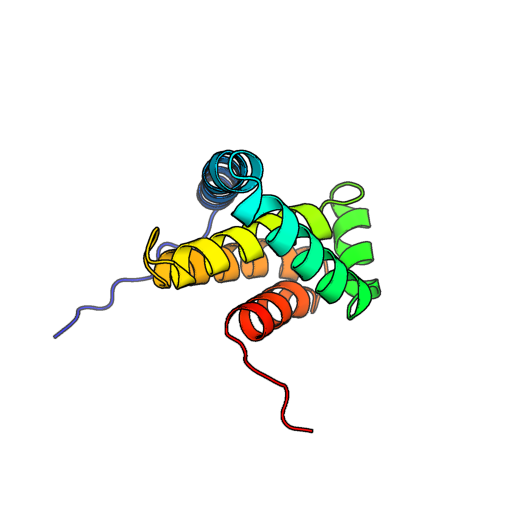 THR A 1 84 ? -3.237 9.760 9.274 1.00 94.00 84 THR A N 1
ATOM 652 C CA . THR A 1 84 ? -3.396 9.585 7.815 1.00 94.00 84 THR A CA 1
ATOM 653 C C . THR A 1 84 ? -2.105 9.835 7.039 1.00 94.00 84 THR A C 1
ATOM 655 O O . THR A 1 84 ? -1.750 9.065 6.152 1.00 94.00 84 THR A O 1
ATOM 658 N N . THR A 1 85 ? -1.334 10.848 7.441 1.00 93.56 85 THR A N 1
ATOM 659 C CA . THR A 1 85 ? -0.047 11.178 6.812 1.00 93.56 85 THR A CA 1
ATOM 660 C C . THR A 1 85 ? 0.970 10.039 6.864 1.00 93.56 85 THR A C 1
ATOM 662 O O . THR A 1 85 ? 1.925 10.032 6.096 1.00 93.56 85 THR A O 1
ATOM 665 N N . THR A 1 86 ? 0.807 9.083 7.780 1.00 91.94 86 THR A N 1
ATOM 666 C CA . THR A 1 86 ? 1.680 7.906 7.875 1.00 91.94 86 THR A CA 1
ATOM 667 C C . THR A 1 86 ? 1.430 6.948 6.711 1.00 91.94 86 THR A C 1
ATOM 669 O O . THR A 1 86 ? 2.390 6.469 6.112 1.00 91.94 86 THR A O 1
ATOM 672 N N . ALA A 1 87 ? 0.162 6.724 6.351 1.00 94.88 87 ALA A N 1
ATOM 673 C CA . ALA A 1 87 ? -0.213 5.917 5.192 1.00 94.88 87 ALA A CA 1
ATOM 674 C C . ALA A 1 87 ? 0.176 6.615 3.876 1.00 94.88 87 ALA A C 1
ATOM 676 O O . ALA A 1 87 ? 0.724 5.978 2.982 1.00 94.88 87 ALA A O 1
ATOM 677 N N . GLU A 1 88 ? 0.014 7.941 3.794 1.00 95.19 88 GLU A N 1
ATOM 678 C CA . GLU A 1 88 ? 0.468 8.744 2.644 1.00 95.19 88 GLU A CA 1
ATOM 679 C C . GLU A 1 88 ? 1.987 8.642 2.423 1.00 95.19 88 GLU A C 1
ATOM 681 O O . GLU A 1 88 ? 2.447 8.462 1.298 1.00 95.19 88 GLU A O 1
ATOM 686 N N . VAL A 1 89 ? 2.787 8.720 3.493 1.00 94.38 89 VAL A N 1
ATOM 687 C CA . VAL A 1 89 ? 4.249 8.556 3.398 1.00 94.38 89 VAL A CA 1
ATOM 688 C C . VAL A 1 89 ? 4.619 7.148 2.938 1.00 94.38 89 VAL A C 1
ATOM 690 O O . VAL A 1 89 ? 5.595 6.980 2.207 1.00 94.38 89 VAL A O 1
ATOM 693 N N . PHE A 1 90 ? 3.858 6.131 3.342 1.00 95.69 90 PHE A N 1
ATOM 694 C CA . PHE A 1 90 ? 4.102 4.773 2.877 1.00 95.69 90 PHE A CA 1
ATOM 695 C C . PHE A 1 90 ? 3.719 4.603 1.400 1.00 95.69 90 PHE A C 1
ATOM 697 O O . PHE A 1 90 ? 4.493 4.026 0.640 1.00 95.69 90 PHE A O 1
ATOM 704 N N . GLU A 1 91 ? 2.600 5.178 0.957 1.00 97.06 91 GLU A N 1
ATOM 705 C CA . GLU A 1 91 ? 2.239 5.237 -0.464 1.00 97.06 91 GLU A CA 1
ATOM 706 C C . GLU A 1 91 ? 3.366 5.874 -1.291 1.00 97.06 91 GLU A C 1
ATOM 708 O O . GLU A 1 91 ? 3.829 5.281 -2.263 1.00 97.06 91 GLU A O 1
ATOM 713 N N . GLU A 1 92 ? 3.882 7.032 -0.863 1.00 96.19 92 GLU A N 1
ATOM 714 C CA . GLU A 1 92 ? 5.020 7.696 -1.515 1.00 96.19 92 GLU A CA 1
ATOM 715 C C . GLU A 1 92 ? 6.265 6.805 -1.571 1.00 96.19 92 GLU A C 1
ATOM 717 O O . GLU A 1 92 ? 6.981 6.789 -2.575 1.00 96.19 92 GLU A O 1
ATOM 722 N N . ALA A 1 93 ? 6.534 6.057 -0.500 1.00 96.38 93 ALA A N 1
ATOM 723 C CA . ALA A 1 93 ? 7.690 5.176 -0.426 1.00 96.38 93 ALA A CA 1
ATOM 724 C C . ALA A 1 93 ? 7.568 3.970 -1.369 1.00 96.38 93 ALA A C 1
ATOM 726 O O . ALA A 1 93 ? 8.552 3.565 -1.990 1.00 96.38 93 ALA A O 1
ATOM 727 N N . LEU A 1 94 ? 6.360 3.434 -1.512 1.00 96.75 94 LEU A N 1
ATOM 728 C CA . LEU A 1 94 ? 6.030 2.375 -2.458 1.00 96.75 94 LEU A CA 1
ATOM 729 C C . LEU A 1 94 ? 6.129 2.854 -3.906 1.00 96.75 94 LEU A C 1
ATOM 731 O O . LEU A 1 94 ? 6.792 2.199 -4.703 1.00 96.75 94 LEU A O 1
ATOM 735 N N . VAL A 1 95 ? 5.581 4.029 -4.226 1.00 97.31 95 VAL A N 1
ATOM 736 C CA . VAL A 1 95 ? 5.728 4.656 -5.550 1.00 97.31 95 VAL A CA 1
ATOM 737 C C . VAL A 1 95 ? 7.204 4.866 -5.888 1.00 97.31 95 VAL A C 1
ATOM 739 O O . VAL A 1 95 ? 7.653 4.488 -6.971 1.00 97.31 95 VAL A O 1
ATOM 742 N N . TRP A 1 96 ? 7.980 5.412 -4.946 1.00 96.31 96 TRP A N 1
ATOM 743 C CA .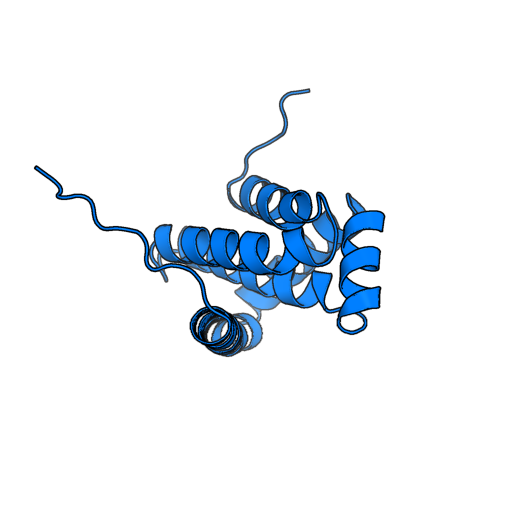 TRP A 1 96 ? 9.424 5.591 -5.103 1.00 96.31 96 TRP A CA 1
ATOM 744 C C . TRP A 1 96 ? 10.151 4.267 -5.371 1.00 96.31 96 TRP A C 1
ATOM 746 O O . TRP A 1 96 ? 11.089 4.246 -6.170 1.00 96.31 96 TRP A O 1
ATOM 756 N N . LYS A 1 97 ? 9.726 3.172 -4.726 1.00 96.38 97 LYS A N 1
ATOM 757 C CA . LYS A 1 97 ? 10.350 1.861 -4.908 1.00 96.38 97 LYS A CA 1
ATOM 758 C C . LYS A 1 97 ? 9.940 1.187 -6.212 1.00 96.38 97 LYS A C 1
ATOM 760 O O . LYS A 1 97 ? 10.797 0.607 -6.867 1.00 96.38 97 LYS A O 1
ATOM 765 N N . PHE A 1 98 ? 8.658 1.213 -6.557 1.00 97.00 98 PHE A N 1
ATOM 766 C CA . PHE A 1 98 ? 8.086 0.410 -7.636 1.00 97.00 98 PHE A CA 1
ATOM 767 C C . PHE A 1 98 ? 8.326 1.032 -9.012 1.00 97.00 98 PHE A C 1
ATOM 769 O O . PHE A 1 98 ? 8.767 0.333 -9.926 1.00 97.00 98 PHE A O 1
ATOM 776 N N . GLU A 1 99 ? 8.133 2.347 -9.153 1.00 96.00 99 GLU A N 1
ATOM 777 C CA . GLU A 1 99 ? 8.194 3.020 -10.457 1.00 96.00 99 GLU A CA 1
ATOM 778 C C . GLU A 1 99 ? 9.522 2.786 -11.215 1.00 96.00 99 GLU A C 1
ATOM 780 O O . GLU A 1 99 ? 9.474 2.513 -12.417 1.00 96.00 99 GLU A O 1
ATOM 785 N N . PRO A 1 100 ? 10.710 2.807 -10.570 1.00 95.62 100 PRO A N 1
ATOM 786 C CA . PRO A 1 100 ? 11.969 2.500 -11.252 1.00 95.62 100 PRO A CA 1
ATOM 787 C C . PRO A 1 100 ? 12.152 1.020 -11.622 1.00 95.62 100 PRO A C 1
ATOM 789 O O . PRO A 1 100 ? 12.964 0.721 -12.495 1.00 95.62 100 PRO A O 1
ATOM 792 N N . LEU A 1 101 ? 11.454 0.095 -10.951 1.00 94.94 101 LEU A N 1
ATOM 793 C CA . LEU A 1 101 ? 11.558 -1.350 -11.198 1.00 94.94 101 LEU A CA 1
ATOM 794 C C . LEU A 1 101 ? 10.669 -1.784 -12.365 1.00 94.94 101 LEU A C 1
ATOM 796 O O . LEU A 1 101 ? 11.072 -2.612 -13.179 1.00 94.94 101 LEU A O 1
ATOM 800 N N . ALA A 1 102 ? 9.475 -1.201 -12.461 1.00 94.88 102 ALA A N 1
ATOM 801 C CA . ALA A 1 102 ? 8.549 -1.414 -13.561 1.00 94.88 102 ALA A CA 1
ATOM 802 C C . ALA A 1 102 ? 7.782 -0.119 -13.838 1.00 94.88 102 ALA A C 1
ATOM 804 O O . ALA A 1 102 ? 7.023 0.360 -12.999 1.00 94.88 102 ALA A O 1
ATOM 805 N N . ARG A 1 103 ? 7.958 0.453 -15.029 1.00 95.38 103 ARG A N 1
ATOM 806 C CA . ARG A 1 103 ? 7.312 1.719 -15.396 1.00 95.38 103 ARG A CA 1
ATOM 807 C C . ARG A 1 103 ? 5.785 1.613 -15.297 1.00 95.38 103 ARG A C 1
ATOM 809 O O . ARG A 1 103 ? 5.212 0.676 -15.847 1.00 95.38 103 ARG A O 1
ATOM 816 N N . GLY A 1 104 ? 5.141 2.581 -14.646 1.00 95.00 104 GLY A N 1
ATOM 817 C CA . GLY A 1 104 ? 3.690 2.611 -14.426 1.00 95.00 104 GLY A CA 1
ATOM 818 C C . GLY A 1 104 ? 3.202 1.770 -13.242 1.00 95.00 104 GLY A C 1
ATOM 819 O O . GLY A 1 104 ? 2.017 1.795 -12.924 1.00 95.00 104 GLY A O 1
ATOM 820 N N . SER A 1 105 ? 4.088 1.051 -12.547 1.00 96.25 105 SER A N 1
ATOM 821 C CA . SER A 1 105 ? 3.713 0.241 -11.377 1.00 96.25 105 SER A CA 1
ATOM 822 C C . SER A 1 105 ? 3.314 1.064 -10.147 1.00 96.25 105 SER A C 1
ATOM 824 O O . SER A 1 105 ? 2.710 0.511 -9.229 1.00 96.25 105 SER A O 1
ATOM 826 N N . SER A 1 106 ? 3.566 2.378 -10.144 1.00 96.06 106 SER A N 1
ATOM 827 C CA . SER A 1 106 ? 2.988 3.313 -9.166 1.00 96.06 106 SER A CA 1
ATOM 828 C C . SER A 1 106 ? 1.456 3.251 -9.097 1.00 96.06 106 SER A C 1
ATOM 830 O O . SER A 1 106 ? 0.886 3.479 -8.028 1.00 96.06 106 SER A O 1
ATOM 832 N N . GLU A 1 107 ? 0.784 2.853 -10.187 1.00 97.50 107 GLU A N 1
ATOM 833 C CA . GLU A 1 107 ? -0.671 2.649 -10.214 1.00 97.50 107 GLU A CA 1
ATOM 834 C C . GLU A 1 107 ? -1.129 1.610 -9.178 1.00 97.50 107 GLU A C 1
ATOM 836 O O . GLU A 1 107 ? -2.206 1.770 -8.613 1.00 97.50 107 GLU A O 1
ATOM 841 N N . LEU A 1 108 ? -0.314 0.594 -8.852 1.00 98.31 108 LEU A N 1
ATOM 842 C CA . LEU A 1 108 ? -0.643 -0.384 -7.804 1.00 98.31 108 LEU A CA 1
ATOM 843 C C . LEU A 1 108 ? -0.879 0.309 -6.455 1.00 98.31 108 LEU A C 1
ATOM 845 O O . LEU A 1 108 ? -1.874 0.057 -5.776 1.00 98.31 108 LEU A O 1
ATOM 849 N N . SER A 1 109 ? 0.030 1.208 -6.075 1.00 97.81 109 SER A N 1
ATOM 850 C CA . SER A 1 109 ? -0.028 1.928 -4.801 1.00 97.81 109 SER A CA 1
ATOM 851 C C . SER A 1 109 ? -1.182 2.924 -4.776 1.00 97.81 109 SER A C 1
ATOM 853 O O . SER A 1 109 ? -1.968 2.926 -3.831 1.00 97.81 109 SER A O 1
ATOM 855 N N . HIS A 1 110 ? -1.336 3.711 -5.843 1.00 97.88 110 HIS A N 1
ATOM 856 C CA . HIS A 1 110 ? -2.421 4.685 -5.958 1.00 97.88 110 HIS A CA 1
ATOM 857 C C . HIS A 1 110 ? -3.794 4.020 -5.955 1.00 97.88 110 HIS A C 1
ATOM 859 O O . HIS A 1 110 ? -4.705 4.472 -5.258 1.00 97.88 110 HIS A O 1
ATOM 865 N N . ARG A 1 111 ? -3.944 2.915 -6.693 1.00 97.75 111 ARG A N 1
ATOM 866 C CA . ARG A 1 111 ? -5.197 2.168 -6.755 1.00 97.75 111 ARG A CA 1
ATOM 867 C C . ARG A 1 111 ? -5.573 1.597 -5.395 1.00 97.75 111 ARG A C 1
ATOM 869 O O . ARG A 1 111 ? -6.736 1.697 -5.002 1.00 97.75 111 ARG A O 1
ATOM 876 N N . LEU A 1 112 ? -4.602 1.039 -4.676 1.00 98.25 112 LEU A N 1
ATOM 877 C CA . LEU A 1 112 ? -4.827 0.512 -3.338 1.00 98.25 112 LEU A CA 1
ATOM 878 C C . LEU A 1 112 ? -5.248 1.606 -2.360 1.00 98.25 112 LEU A C 1
ATOM 880 O O . LEU A 1 112 ? -6.253 1.447 -1.670 1.00 98.25 112 LEU A O 1
ATOM 884 N N . SER A 1 113 ? -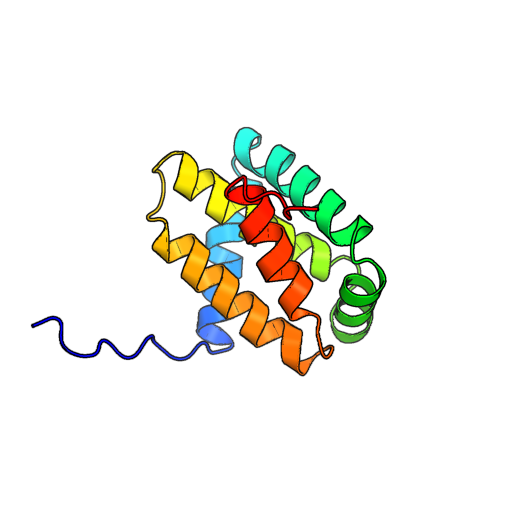4.525 2.726 -2.338 1.00 97.69 113 SER A N 1
ATOM 885 C CA . SER A 1 113 ? -4.860 3.869 -1.491 1.00 97.69 113 SER A CA 1
ATOM 886 C C . SER A 1 113 ? -6.251 4.426 -1.797 1.00 97.69 113 SER A C 1
ATOM 888 O O . SER A 1 113 ? -7.018 4.694 -0.875 1.00 97.69 113 SER A O 1
ATOM 890 N N . ALA A 1 114 ? -6.609 4.558 -3.078 1.00 96.75 114 ALA A N 1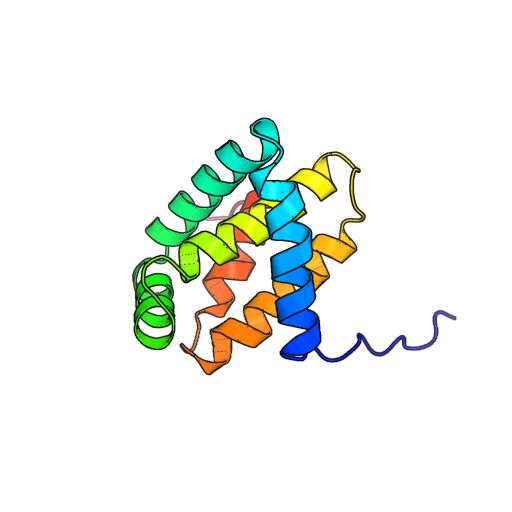
ATOM 891 C CA . ALA A 1 114 ? -7.935 5.011 -3.492 1.00 96.75 114 ALA A CA 1
ATOM 892 C C . ALA A 1 114 ? -9.035 4.080 -2.957 1.00 96.75 114 ALA A C 1
ATOM 894 O O . ALA A 1 114 ? -9.977 4.537 -2.310 1.00 96.75 114 ALA A O 1
ATOM 895 N N . LEU A 1 115 ? -8.886 2.764 -3.145 1.00 96.00 115 LEU A N 1
ATOM 896 C CA . LEU A 1 115 ? -9.844 1.789 -2.620 1.00 96.00 115 LEU A CA 1
ATOM 897 C C . LEU A 1 115 ? -9.929 1.817 -1.090 1.00 96.00 115 LEU A C 1
ATOM 899 O O . LEU A 1 115 ? -11.034 1.801 -0.551 1.00 96.00 115 LEU A O 1
ATOM 903 N N . ALA A 1 116 ? -8.793 1.903 -0.395 1.00 94.88 116 ALA A N 1
ATOM 904 C CA . ALA A 1 116 ? -8.751 1.960 1.065 1.00 94.88 116 ALA A CA 1
ATOM 905 C C . ALA A 1 116 ? -9.455 3.210 1.626 1.00 94.88 116 ALA A C 1
ATOM 907 O O . ALA A 1 116 ? -10.047 3.158 2.701 1.00 94.88 116 ALA A O 1
ATOM 908 N N . ARG A 1 117 ? -9.437 4.321 0.879 1.00 93.56 117 ARG A N 1
ATOM 909 C CA . ARG A 1 117 ? -10.154 5.564 1.208 1.00 93.56 117 ARG A CA 1
ATOM 910 C C . ARG A 1 117 ? -11.620 5.578 0.749 1.00 93.56 117 ARG A C 1
ATOM 912 O O . ARG A 1 117 ? -12.318 6.558 0.994 1.00 93.56 117 ARG A O 1
ATOM 919 N N . GLY A 1 118 ? -12.100 4.521 0.089 1.00 89.00 118 GLY A N 1
ATOM 920 C CA . GLY A 1 118 ? -13.455 4.460 -0.469 1.00 89.00 118 GLY A CA 1
ATOM 921 C C . GLY A 1 118 ? -13.650 5.301 -1.737 1.00 89.00 118 GLY A C 1
ATOM 922 O O . GLY A 1 118 ? -14.781 5.610 -2.109 1.00 89.00 118 GLY A O 1
ATOM 923 N N . GLU A 1 119 ? -12.567 5.685 -2.416 1.00 84.94 119 GLU A N 1
ATOM 924 C CA . GLU A 1 119 ? -12.614 6.421 -3.678 1.00 84.94 119 GLU A CA 1
ATOM 925 C C . GLU A 1 119 ? -12.974 5.456 -4.821 1.00 84.94 119 GLU A C 1
ATOM 927 O O . GLU A 1 119 ? -12.189 4.598 -5.236 1.00 84.94 119 GLU A O 1
ATOM 932 N N . VAL A 1 120 ? -14.193 5.586 -5.346 1.00 65.88 120 VAL A N 1
ATOM 933 C CA . VAL A 1 120 ? -14.645 4.846 -6.532 1.00 65.88 120 VAL A CA 1
ATOM 934 C C . VAL A 1 120 ? -14.228 5.628 -7.780 1.00 65.88 120 VAL A C 1
ATOM 936 O O . VAL A 1 120 ? -14.453 6.840 -7.847 1.00 65.88 120 VAL A O 1
ATOM 939 N N . ARG A 1 121 ? -13.641 4.959 -8.790 1.00 51.22 121 ARG A N 1
ATOM 940 C CA . ARG A 1 121 ? -13.505 5.563 -10.128 1.00 51.22 121 ARG A CA 1
ATOM 941 C C . ARG A 1 121 ? -14.917 5.928 -10.586 1.00 51.22 121 ARG A C 1
ATOM 943 O O . ARG A 1 121 ? -15.755 5.041 -10.703 1.00 51.22 121 ARG A O 1
ATOM 950 N N . LYS A 1 122 ? -15.185 7.218 -10.802 1.00 42.66 122 LYS A N 1
ATOM 951 C CA . LYS A 1 122 ? -16.375 7.631 -11.550 1.00 42.66 122 LYS A CA 1
ATOM 952 C C . LYS A 1 122 ? -16.252 6.996 -12.937 1.00 42.66 122 LYS A C 1
ATOM 954 O O . LYS A 1 122 ? -15.262 7.270 -13.616 1.00 42.66 122 LYS A O 1
ATOM 959 N N . GLU A 1 123 ? -17.175 6.096 -13.263 1.00 36.16 123 GLU A N 1
ATOM 960 C CA . GLU A 1 123 ? -17.386 5.601 -14.630 1.00 36.16 123 GLU A CA 1
ATOM 961 C C . GLU A 1 123 ? -17.697 6.754 -15.590 1.00 36.16 123 GLU A C 1
ATOM 963 O O . GLU A 1 123 ? -18.340 7.741 -15.150 1.00 36.16 123 GLU A O 1
#

Radius of gyration: 14.07 Å; chains: 1; bounding box: 34×44×31 Å

Foldseek 3Di:
DPPPPPDPPQDPVNLVCLLVVLVVVQVVDPVLQVVLLVLLVVLCVVVVVLLVLQCVQPNPCPSSSLSSSLLSQLVCCVVVVDPPVSSVVSLVNCLVPRCVSPPPSNCSSVVSNCVSVVNDPDD

pLDDT: mean 90.56, std 14.46, range [33.66, 98.5]